Protein AF-A0A7L2R5A3-F1 (afdb_monomer_lite)

Sequence (113 aa):
RVVVVEDIKRWKSILELPGQPKENLMEALEELKKKIPSKEVLLSTKIGHTVNKMRKHPDPDVSGLAKDIYREWRTFIRDHSNRPSIEVRSDPKSEAFRKKARKLLCEALELEV

Organism: NCBI:txid98144

Foldseek 3Di:
DDDDLVLLLVLLVLLPDPPRDPVSLLVSLVVCLVDQDDPVSCVVSVVLVSLVVQLPDPDPSSVVSSVVSNVVNVVVCVVPVPDPDPPPDDPPVVVVVVVVVVVVVCVVVVHDD

Secondary structure (DSSP, 8-state):
----HHHHHHHHHHHHSTT--HHHHHHHHHHHHHS---HHHHHHH-HHHHHHHHTT-SSHHHHHHHHHHHHHHHHHHHHHTTS-----PPPHHHHHHHHHHHHHHHHHTT---

pLDDT: mean 82.02, std 9.52, range [49.06, 93.25]

InterPro domains:
  IPR003617 Transcription elongation factor, TFIIS/CRSP70, N-terminal, sub-type [SM00509] (4-79)
  IPR017923 Transcription factor IIS, N-terminal [PF08711] (27-76)
  IPR017923 Transcription factor IIS, N-terminal [PS51319] (6-80)
  IPR035441 TFIIS/LEDGF domain superfamily [G3DSA:1.20.930.10] (4-77)
  IPR035441 TFIIS/LEDGF domain superfamily [SSF47676] (3-77)

Structure (mmCIF, N/CA/C/O backbone):
data_AF-A0A7L2R5A3-F1
#
_entry.id   AF-A0A7L2R5A3-F1
#
loop_
_atom_site.group_PDB
_atom_site.id
_atom_site.type_symbol
_atom_site.label_atom_id
_atom_site.label_alt_id
_atom_site.label_comp_id
_atom_site.label_asym_id
_atom_site.label_entity_id
_atom_site.label_seq_id
_atom_site.pdbx_PDB_ins_code
_atom_site.Cartn_x
_atom_site.Cartn_y
_atom_site.Cartn_z
_atom_site.occupancy
_atom_site.B_iso_or_equiv
_atom_site.auth_seq_id
_atom_site.auth_comp_id
_atom_site.auth_asym_id
_atom_site.auth_atom_id
_atom_site.pdbx_PDB_model_num
ATOM 1 N N . ARG A 1 1 ? 17.016 4.644 0.567 1.00 49.06 1 ARG A N 1
ATOM 2 C CA . ARG A 1 1 ? 16.381 4.268 1.855 1.00 49.06 1 ARG A CA 1
ATOM 3 C C . ARG A 1 1 ? 15.797 2.873 1.667 1.00 49.06 1 ARG A C 1
ATOM 5 O O . ARG A 1 1 ? 14.921 2.728 0.828 1.00 49.06 1 ARG A O 1
ATOM 12 N N . VAL A 1 2 ? 16.362 1.851 2.313 1.00 52.53 2 VAL A N 1
ATOM 13 C CA . VAL A 1 2 ? 15.926 0.454 2.137 1.00 52.53 2 VAL A CA 1
ATOM 14 C C . VAL A 1 2 ? 14.669 0.243 2.973 1.00 52.53 2 VAL A C 1
ATOM 16 O O . VAL A 1 2 ? 14.696 0.403 4.191 1.00 52.53 2 VAL A O 1
ATOM 19 N N . VAL A 1 3 ? 13.553 -0.048 2.310 1.00 60.81 3 VAL A N 1
ATOM 20 C CA . VAL A 1 3 ? 12.318 -0.459 2.976 1.00 60.81 3 VAL A CA 1
ATOM 21 C C . VAL A 1 3 ? 12.381 -1.974 3.113 1.00 60.81 3 VAL A C 1
ATOM 23 O O . VAL A 1 3 ? 12.284 -2.689 2.118 1.00 60.81 3 VAL A O 1
ATOM 26 N N . VAL A 1 4 ? 12.588 -2.464 4.335 1.00 73.69 4 VAL A N 1
ATOM 27 C CA . VAL A 1 4 ? 12.588 -3.902 4.618 1.00 73.69 4 VAL A CA 1
ATOM 28 C C . VAL A 1 4 ? 11.138 -4.377 4.605 1.00 73.69 4 VAL A C 1
ATOM 30 O O . VAL A 1 4 ? 10.327 -3.968 5.434 1.00 73.69 4 VAL A O 1
ATOM 33 N N . VAL A 1 5 ? 10.785 -5.204 3.619 1.00 76.88 5 VAL A N 1
ATOM 34 C CA . VAL A 1 5 ? 9.408 -5.691 3.416 1.00 76.88 5 VAL A CA 1
ATOM 35 C C . VAL A 1 5 ? 8.902 -6.475 4.634 1.00 76.88 5 VAL A C 1
ATOM 37 O O . VAL A 1 5 ? 7.704 -6.470 4.917 1.00 76.88 5 VAL A O 1
ATOM 40 N N . GLU A 1 6 ? 9.801 -7.117 5.380 1.00 81.38 6 GLU A N 1
ATOM 41 C CA . GLU A 1 6 ? 9.469 -7.844 6.608 1.00 81.38 6 GLU A CA 1
ATOM 42 C C . GLU A 1 6 ? 8.937 -6.937 7.718 1.00 81.38 6 GLU A C 1
ATOM 44 O O . GLU A 1 6 ? 7.951 -7.303 8.356 1.00 81.38 6 GLU A O 1
ATOM 49 N N . ASP A 1 7 ? 9.486 -5.730 7.891 1.00 81.81 7 ASP A N 1
ATOM 50 C CA . ASP A 1 7 ? 8.988 -4.778 8.896 1.00 81.81 7 ASP A CA 1
ATOM 51 C C . ASP A 1 7 ? 7.525 -4.413 8.621 1.00 81.81 7 ASP A C 1
ATOM 53 O O . ASP A 1 7 ? 6.684 -4.402 9.518 1.00 81.81 7 ASP A O 1
ATOM 57 N N . ILE A 1 8 ? 7.188 -4.200 7.347 1.00 83.44 8 ILE A N 1
ATOM 58 C CA . ILE A 1 8 ? 5.821 -3.863 6.933 1.00 83.44 8 ILE A CA 1
ATOM 59 C C . ILE A 1 8 ? 4.876 -5.032 7.166 1.00 83.44 8 ILE A C 1
ATOM 61 O O . ILE A 1 8 ? 3.746 -4.824 7.607 1.00 83.44 8 ILE A O 1
ATOM 65 N N . LYS A 1 9 ? 5.325 -6.264 6.909 1.00 84.88 9 LYS A N 1
ATOM 66 C CA . LYS A 1 9 ? 4.544 -7.460 7.239 1.00 84.88 9 LYS A CA 1
ATOM 67 C C . LYS A 1 9 ? 4.336 -7.586 8.749 1.00 84.88 9 LYS A C 1
ATOM 69 O O . LYS A 1 9 ? 3.226 -7.894 9.167 1.00 84.88 9 LYS A O 1
ATOM 74 N N . ARG A 1 10 ? 5.353 -7.294 9.563 1.00 86.56 10 ARG A N 1
ATOM 75 C CA . ARG A 1 10 ? 5.254 -7.320 11.028 1.00 86.56 10 ARG A CA 1
ATOM 76 C C . ARG A 1 10 ? 4.224 -6.314 11.540 1.00 86.56 10 ARG A C 1
ATOM 78 O O . ARG A 1 10 ? 3.336 -6.694 12.298 1.00 86.56 10 ARG A O 1
ATOM 85 N N . TRP A 1 11 ? 4.291 -5.062 11.089 1.00 86.00 11 TRP A N 1
ATOM 86 C CA . TRP A 1 11 ? 3.322 -4.033 11.480 1.00 86.00 11 TRP A CA 1
ATOM 87 C C . TRP A 1 11 ? 1.922 -4.320 10.954 1.00 86.00 11 TRP A C 1
ATOM 89 O O . TRP A 1 11 ? 0.947 -4.105 11.668 1.00 86.00 11 TRP A O 1
ATOM 99 N N . LYS A 1 12 ? 1.806 -4.878 9.743 1.00 86.00 12 LYS A N 1
ATOM 100 C CA . LYS A 1 12 ? 0.525 -5.361 9.225 1.00 86.00 12 LYS A CA 1
ATOM 101 C C . LYS A 1 12 ? -0.115 -6.361 10.184 1.00 86.00 12 LYS A C 1
ATOM 103 O O . LYS A 1 12 ? -1.278 -6.185 10.525 1.00 86.00 12 LYS A O 1
ATOM 108 N N . SER A 1 13 ? 0.640 -7.362 10.635 1.00 86.44 13 SER A N 1
ATOM 109 C CA . SER A 1 13 ? 0.131 -8.366 11.570 1.00 86.44 13 SER A CA 1
ATOM 110 C C . SER A 1 13 ? -0.328 -7.735 12.884 1.00 86.44 13 SER A C 1
ATOM 112 O O . SER A 1 13 ? -1.395 -8.082 13.376 1.00 86.44 13 SER A O 1
ATOM 114 N N . ILE A 1 14 ? 0.415 -6.759 13.420 1.00 85.81 14 ILE A N 1
ATOM 115 C CA . ILE A 1 14 ? 0.014 -6.027 14.635 1.00 85.81 14 ILE A CA 1
ATOM 116 C C . ILE A 1 14 ? -1.319 -5.292 14.416 1.00 85.81 14 ILE A C 1
ATOM 118 O O . ILE A 1 14 ? -2.192 -5.343 15.272 1.00 85.81 14 ILE A O 1
ATOM 122 N N . LEU A 1 15 ? -1.512 -4.656 13.259 1.00 83.69 15 LEU A N 1
ATOM 123 C CA . LEU A 1 15 ? -2.736 -3.907 12.948 1.00 83.69 15 LEU A CA 1
ATOM 124 C C . LEU A 1 15 ? -3.938 -4.797 12.576 1.00 83.69 15 LEU A C 1
ATOM 126 O O . LEU A 1 15 ? -5.081 -4.350 12.659 1.00 83.69 15 LEU A O 1
ATOM 130 N N . GLU A 1 16 ? -3.711 -6.032 12.121 1.00 83.94 16 GLU A N 1
ATOM 131 C CA . GLU A 1 16 ? -4.784 -6.975 11.772 1.00 83.94 16 GLU A CA 1
ATOM 132 C C . GLU A 1 16 ? -5.298 -7.776 12.972 1.00 83.94 16 GLU A C 1
ATOM 134 O O . GLU A 1 16 ? -6.459 -8.195 12.960 1.00 83.94 16 GLU A O 1
ATOM 139 N N . LEU A 1 17 ? -4.469 -7.980 14.000 1.00 82.81 17 LEU A N 1
ATOM 140 C CA . LEU A 1 17 ? -4.836 -8.766 15.174 1.00 82.81 17 LEU A CA 1
ATOM 141 C C . LEU A 1 17 ? -5.870 -8.028 16.050 1.00 82.81 17 LEU A C 1
ATOM 143 O O . LEU A 1 17 ? -5.596 -6.928 16.537 1.00 82.81 17 LEU A O 1
ATOM 147 N N . PRO A 1 18 ? -7.050 -8.626 16.305 1.00 72.31 18 PRO A N 1
ATOM 148 C CA . PRO A 1 18 ? -8.035 -8.051 17.213 1.00 72.31 18 PRO A CA 1
ATOM 149 C C . PRO A 1 18 ? -7.551 -8.154 18.668 1.00 72.31 18 PRO A C 1
ATOM 151 O O . PRO A 1 18 ? -7.025 -9.186 19.077 1.00 72.31 18 PRO A O 1
ATOM 154 N N . GLY A 1 19 ? -7.745 -7.094 19.459 1.00 73.81 19 GLY A N 1
ATOM 155 C CA . GLY A 1 19 ? -7.390 -7.072 20.887 1.00 73.81 19 GLY A CA 1
ATOM 156 C C . GLY A 1 19 ? -5.986 -6.552 21.216 1.00 73.81 19 GLY A C 1
ATOM 157 O O . GLY A 1 19 ? -5.530 -6.721 22.343 1.00 73.81 19 GLY A O 1
ATOM 158 N N . GLN A 1 20 ? -5.292 -5.915 20.267 1.00 76.19 20 GLN A N 1
ATOM 159 C CA . GLN A 1 20 ? -4.049 -5.200 20.570 1.00 76.19 20 GLN A CA 1
ATOM 160 C C . GLN A 1 20 ? -4.317 -3.946 21.420 1.00 76.19 20 GLN A C 1
ATOM 162 O O . GLN A 1 20 ? -5.319 -3.259 21.197 1.00 76.19 20 GLN A O 1
ATOM 167 N N . PRO A 1 21 ? -3.426 -3.613 22.372 1.00 82.19 21 PRO A N 1
ATOM 168 C CA . PRO A 1 21 ? -3.541 -2.385 23.141 1.00 82.19 21 PRO A CA 1
ATO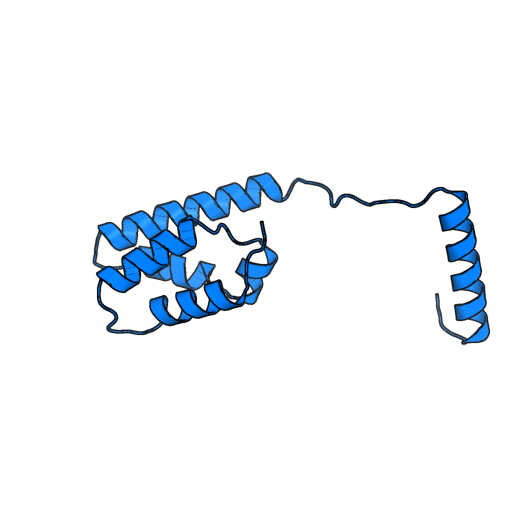M 169 C C . PRO A 1 21 ? -3.331 -1.167 22.234 1.00 82.19 21 PRO A C 1
ATOM 171 O O . PRO A 1 21 ? -2.575 -1.213 21.259 1.00 82.19 21 PRO A O 1
ATOM 174 N N . LYS A 1 22 ? -3.975 -0.050 22.589 1.00 81.94 22 LYS A N 1
ATOM 175 C CA . LYS A 1 22 ? -3.904 1.209 21.827 1.00 81.94 22 LYS A CA 1
ATOM 176 C C . LYS A 1 22 ? -2.465 1.671 21.571 1.00 81.94 22 LYS A C 1
ATOM 178 O O . LYS A 1 22 ? -2.173 2.215 20.512 1.00 81.94 22 LYS A O 1
ATOM 183 N N . GLU A 1 23 ? -1.575 1.439 22.534 1.00 84.88 23 GLU A N 1
ATOM 184 C CA . GLU A 1 23 ? -0.175 1.865 22.500 1.00 84.88 23 GLU A CA 1
ATOM 185 C C . GLU A 1 23 ? 0.587 1.153 21.384 1.00 84.88 23 GLU A C 1
ATOM 187 O O . GLU A 1 23 ? 1.218 1.817 20.569 1.00 84.88 23 GLU A O 1
ATOM 192 N N . ASN A 1 24 ? 0.411 -0.165 21.255 1.00 85.75 24 ASN A N 1
ATOM 193 C CA . ASN A 1 24 ? 1.017 -0.945 20.174 1.00 85.75 24 ASN A CA 1
ATOM 194 C C . ASN A 1 24 ? 0.490 -0.522 18.799 1.00 85.75 24 ASN A C 1
ATOM 196 O O . ASN A 1 24 ? 1.242 -0.497 17.826 1.00 85.75 24 ASN A O 1
ATOM 200 N N . LEU A 1 25 ? -0.805 -0.196 18.699 1.00 84.06 25 LEU A N 1
ATOM 201 C CA . LEU A 1 25 ? -1.397 0.284 17.448 1.00 84.06 25 LEU A CA 1
ATOM 202 C C . LEU A 1 25 ? -0.824 1.649 17.054 1.00 84.06 25 LEU A C 1
ATOM 204 O O . LEU A 1 25 ? -0.497 1.858 15.886 1.00 84.06 25 LEU A O 1
ATOM 208 N N . MET A 1 26 ? -0.682 2.564 18.016 1.00 85.94 26 MET A N 1
ATOM 209 C CA . MET A 1 26 ? -0.084 3.876 17.776 1.00 85.94 26 MET A CA 1
ATOM 210 C C . MET A 1 26 ? 1.396 3.772 17.422 1.00 85.94 26 MET A C 1
ATOM 212 O O . MET A 1 26 ? 1.813 4.369 16.436 1.00 85.94 26 MET A O 1
ATOM 216 N N . GLU A 1 27 ? 2.170 2.972 18.154 1.00 88.81 27 GLU A N 1
ATOM 217 C CA . GLU A 1 27 ? 3.588 2.749 17.867 1.00 88.81 27 GLU A CA 1
ATOM 218 C C . GLU A 1 27 ? 3.778 2.155 16.466 1.00 88.81 27 GLU A C 1
ATOM 220 O O . GLU A 1 27 ? 4.575 2.661 15.675 1.00 88.81 27 GLU A O 1
ATOM 225 N N . ALA A 1 28 ? 2.983 1.142 16.105 1.00 87.81 28 ALA A N 1
ATOM 226 C CA . ALA A 1 28 ? 3.033 0.548 14.775 1.00 87.81 28 ALA A CA 1
ATOM 227 C C . ALA A 1 28 ? 2.707 1.568 13.676 1.00 87.81 28 ALA A C 1
ATOM 229 O O . ALA A 1 28 ? 3.386 1.581 12.652 1.00 87.81 28 ALA A O 1
ATOM 230 N N . LEU A 1 29 ? 1.699 2.427 13.871 1.00 86.50 29 LEU A N 1
ATOM 231 C CA . LEU A 1 29 ? 1.346 3.482 12.915 1.00 86.50 29 LEU A CA 1
ATOM 232 C C . LEU A 1 29 ? 2.427 4.571 12.824 1.00 86.50 29 LEU A C 1
ATOM 234 O O . LEU A 1 29 ? 2.726 5.028 11.721 1.00 86.50 29 LEU A O 1
ATOM 238 N N . GLU A 1 30 ? 3.046 4.958 13.939 1.00 87.88 30 GLU A N 1
ATOM 239 C CA . GLU A 1 30 ? 4.127 5.950 13.979 1.00 87.88 30 GLU A CA 1
ATOM 240 C C . GLU A 1 30 ? 5.372 5.440 13.235 1.00 87.88 30 GLU A C 1
ATOM 242 O O . GLU A 1 30 ? 5.961 6.144 12.411 1.00 87.88 30 GLU A O 1
ATOM 247 N N . GLU A 1 31 ? 5.735 4.174 13.440 1.00 86.69 31 GLU A N 1
ATOM 248 C CA . GLU A 1 31 ? 6.821 3.527 12.702 1.00 86.69 31 GLU A CA 1
ATOM 249 C C . GLU A 1 31 ? 6.496 3.384 11.205 1.00 86.69 31 GLU A C 1
ATOM 251 O O . GLU A 1 31 ? 7.352 3.631 10.344 1.00 86.69 31 GLU A O 1
ATOM 256 N N . LEU A 1 32 ? 5.235 3.081 10.872 1.00 85.12 32 LEU A N 1
ATOM 257 C CA . LEU A 1 32 ? 4.744 3.042 9.492 1.00 85.12 32 LEU A CA 1
ATOM 258 C C . LEU A 1 32 ? 4.866 4.409 8.806 1.00 85.12 32 LEU A C 1
ATOM 260 O O . LEU A 1 32 ? 5.219 4.494 7.630 1.00 85.12 32 LEU A O 1
ATOM 264 N N . LYS A 1 33 ? 4.582 5.486 9.544 1.00 84.31 33 LYS A N 1
ATOM 265 C CA . LYS A 1 33 ? 4.690 6.865 9.062 1.00 84.31 33 LYS A CA 1
ATOM 266 C C . LYS A 1 33 ? 6.141 7.234 8.763 1.00 84.31 33 LYS A C 1
ATOM 268 O O . LYS A 1 33 ? 6.428 7.820 7.721 1.00 84.31 33 LYS A O 1
ATOM 273 N N . LYS A 1 34 ? 7.082 6.821 9.620 1.00 82.88 34 LYS A N 1
ATOM 274 C CA . LYS A 1 34 ? 8.525 7.035 9.402 1.00 82.88 34 LYS A CA 1
ATOM 275 C C . LYS A 1 34 ? 9.045 6.321 8.154 1.00 82.88 34 LYS A C 1
ATOM 277 O O . LYS A 1 34 ? 10.009 6.792 7.541 1.00 82.88 34 LYS A O 1
ATOM 282 N N . LYS A 1 35 ? 8.457 5.182 7.774 1.00 76.38 35 LYS A N 1
ATOM 283 C CA . LYS A 1 35 ? 8.867 4.393 6.604 1.00 76.38 35 LYS A CA 1
ATOM 284 C C . LYS A 1 35 ? 7.790 4.430 5.518 1.00 76.38 35 LYS A C 1
ATOM 286 O O . LYS A 1 35 ? 7.034 3.479 5.382 1.00 76.38 35 LYS A O 1
ATOM 291 N N . ILE A 1 36 ? 7.768 5.484 4.695 1.00 74.69 36 ILE A N 1
ATOM 292 C CA . ILE A 1 36 ? 6.886 5.559 3.516 1.00 74.69 36 ILE A CA 1
ATOM 293 C C . ILE A 1 36 ? 7.249 4.421 2.536 1.00 74.69 36 ILE A C 1
ATOM 295 O O . ILE A 1 36 ? 8.338 4.445 1.953 1.00 74.69 36 ILE A O 1
ATOM 299 N N . PRO A 1 37 ? 6.383 3.409 2.356 1.00 76.31 37 PRO A N 1
ATOM 300 C CA . PRO A 1 37 ? 6.668 2.270 1.493 1.00 76.31 37 PRO A CA 1
ATOM 301 C C . PRO A 1 37 ? 6.488 2.618 0.009 1.00 76.31 37 PRO A C 1
ATOM 303 O O . PRO A 1 37 ? 5.622 3.408 -0.370 1.00 76.31 37 PRO A O 1
ATOM 306 N N . SER A 1 38 ? 7.274 1.974 -0.855 1.00 77.25 38 SER A N 1
ATOM 307 C CA . SER A 1 38 ? 7.121 2.085 -2.311 1.00 77.25 38 SER A CA 1
ATOM 308 C C . SER A 1 38 ? 5.792 1.490 -2.793 1.00 77.25 38 SER A C 1
ATOM 310 O O . SER A 1 38 ? 5.226 0.597 -2.157 1.00 77.25 38 SER A O 1
ATOM 312 N N . LYS A 1 39 ? 5.319 1.923 -3.970 1.00 78.00 39 LYS A N 1
ATOM 313 C CA . LYS A 1 39 ? 4.067 1.443 -4.589 1.00 78.00 39 LYS A CA 1
ATOM 314 C C . LYS A 1 39 ? 3.988 -0.089 -4.672 1.00 78.00 39 LYS A C 1
ATOM 316 O O . LYS A 1 39 ? 2.963 -0.663 -4.318 1.00 78.0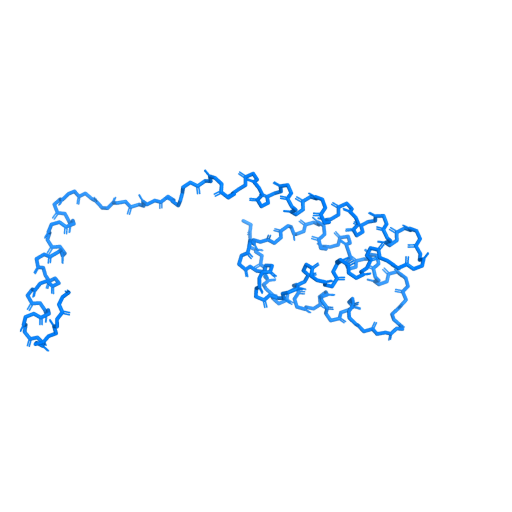0 39 LYS A O 1
ATOM 321 N N . GLU A 1 40 ? 5.065 -0.754 -5.084 1.00 77.31 40 GLU A N 1
ATOM 322 C CA . GLU A 1 40 ? 5.129 -2.224 -5.169 1.00 77.31 40 GLU A CA 1
ATOM 323 C C . GLU A 1 40 ? 4.979 -2.901 -3.803 1.00 77.31 40 GLU A C 1
ATOM 325 O O . GLU A 1 40 ? 4.319 -3.932 -3.662 1.00 77.31 40 GLU A O 1
ATOM 330 N N . VAL A 1 41 ? 5.541 -2.290 -2.761 1.00 79.56 41 VAL A N 1
ATOM 331 C CA . VAL A 1 41 ? 5.456 -2.805 -1.395 1.00 79.56 41 VAL A CA 1
ATOM 332 C C . VAL A 1 41 ? 4.041 -2.633 -0.846 1.00 79.56 41 VAL A C 1
ATOM 334 O O . VAL A 1 41 ? 3.507 -3.548 -0.223 1.00 79.56 41 VAL A O 1
ATOM 337 N N . LEU A 1 42 ? 3.383 -1.508 -1.137 1.00 82.31 42 LEU A N 1
ATOM 338 C CA . LEU A 1 42 ? 1.974 -1.296 -0.790 1.00 82.31 42 LEU A CA 1
ATOM 339 C C . LEU A 1 42 ? 1.047 -2.312 -1.465 1.00 82.31 42 LEU A C 1
ATOM 341 O O . LEU A 1 42 ? 0.141 -2.834 -0.813 1.00 82.31 42 LEU A O 1
ATOM 345 N N . LEU A 1 43 ? 1.290 -2.611 -2.745 1.00 81.19 43 LEU A N 1
ATOM 346 C CA . LEU A 1 43 ? 0.510 -3.584 -3.513 1.00 81.19 43 LEU A CA 1
ATOM 347 C C . LEU A 1 43 ? 0.730 -5.020 -3.018 1.00 81.19 43 LEU A C 1
ATOM 349 O O . LEU A 1 43 ? -0.238 -5.748 -2.811 1.00 81.19 43 LEU A O 1
ATOM 353 N N . SER A 1 44 ? 1.983 -5.416 -2.783 1.00 81.69 44 SER A N 1
ATOM 354 C CA . SER A 1 44 ? 2.325 -6.779 -2.352 1.00 81.69 44 SER A CA 1
ATOM 355 C C . SER A 1 44 ? 1.867 -7.081 -0.925 1.00 81.69 44 SER A C 1
ATOM 357 O O . SER A 1 44 ? 1.306 -8.141 -0.658 1.00 81.69 44 SER A O 1
ATOM 359 N N . THR A 1 45 ? 2.064 -6.144 0.003 1.00 83.62 45 THR A N 1
ATOM 360 C CA . THR A 1 45 ? 1.708 -6.350 1.416 1.00 83.62 45 THR A CA 1
ATOM 361 C C . THR A 1 45 ? 0.231 -6.090 1.696 1.00 83.62 45 THR A C 1
ATOM 363 O O . THR A 1 45 ? -0.300 -6.609 2.679 1.00 83.62 45 THR A O 1
ATOM 366 N N . LYS A 1 46 ? -0.457 -5.318 0.842 1.00 85.56 46 LYS A N 1
ATOM 367 C CA . LYS A 1 46 ? -1.841 -4.854 1.043 1.00 85.56 46 LYS A CA 1
ATOM 368 C C . LYS A 1 46 ? -2.041 -4.032 2.325 1.00 85.56 46 LYS A C 1
ATOM 370 O O . LYS A 1 46 ? -3.178 -3.831 2.745 1.00 85.56 46 LYS A O 1
ATOM 375 N N . ILE A 1 47 ? -0.966 -3.499 2.915 1.00 85.44 47 ILE A N 1
ATOM 376 C CA . ILE A 1 47 ? -1.014 -2.694 4.149 1.00 85.44 47 ILE A CA 1
ATOM 377 C C . ILE A 1 47 ? -1.916 -1.456 4.010 1.00 85.44 47 ILE A C 1
ATOM 379 O O . ILE A 1 47 ? -2.550 -1.035 4.973 1.00 85.44 47 ILE A O 1
ATOM 383 N N . GLY A 1 48 ? -2.059 -0.911 2.796 1.00 85.56 48 GLY A N 1
ATOM 384 C CA . GLY A 1 48 ? -2.979 0.197 2.522 1.00 85.56 48 GLY A CA 1
ATOM 385 C C . GLY A 1 48 ? -4.440 -0.119 2.868 1.00 85.56 48 GLY A C 1
ATOM 386 O O . GLY A 1 48 ? -5.155 0.758 3.352 1.00 85.56 48 GLY A O 1
ATOM 387 N N . HIS A 1 49 ? -4.881 -1.371 2.692 1.00 87.19 49 HIS A N 1
ATOM 388 C CA . HIS A 1 49 ? -6.228 -1.791 3.089 1.00 87.19 49 HIS A CA 1
ATOM 389 C C . HIS A 1 49 ? -6.376 -1.836 4.609 1.00 87.19 49 HIS A C 1
ATOM 391 O O . HIS A 1 49 ? -7.386 -1.370 5.138 1.00 87.19 49 HIS A O 1
ATOM 397 N N . THR A 1 50 ? -5.356 -2.336 5.307 1.00 87.94 50 THR A N 1
ATOM 398 C CA . THR A 1 50 ? -5.312 -2.384 6.771 1.00 87.94 50 THR A CA 1
ATOM 399 C C . THR A 1 50 ? -5.362 -0.973 7.358 1.00 87.94 50 THR A C 1
ATOM 401 O O . THR A 1 50 ? -6.238 -0.683 8.166 1.00 87.94 50 THR A O 1
ATOM 404 N N . VAL A 1 51 ? -4.533 -0.041 6.870 1.00 87.25 51 VAL A N 1
ATOM 405 C CA . VAL A 1 51 ? -4.561 1.371 7.303 1.00 87.25 51 VAL A CA 1
ATOM 406 C C . VAL A 1 51 ? -5.918 2.019 7.007 1.00 87.25 51 VAL A C 1
ATOM 408 O O . VAL A 1 51 ? -6.457 2.748 7.838 1.00 87.25 51 VAL A O 1
ATOM 411 N N . ASN A 1 52 ? -6.537 1.714 5.861 1.00 87.31 52 ASN A N 1
ATOM 412 C CA . ASN A 1 52 ? -7.874 2.222 5.556 1.00 87.31 52 ASN A CA 1
ATOM 413 C C . ASN A 1 52 ? -8.951 1.687 6.520 1.00 87.31 52 ASN A C 1
ATOM 415 O O . ASN A 1 52 ? -9.904 2.405 6.821 1.00 87.31 52 ASN A O 1
ATOM 419 N N . LYS A 1 53 ? -8.794 0.462 7.038 1.00 87.62 53 LYS A N 1
ATOM 420 C CA . LYS A 1 53 ? -9.642 -0.077 8.110 1.00 87.62 53 LYS A CA 1
ATOM 421 C C . LYS A 1 53 ? -9.404 0.672 9.428 1.00 87.62 53 LYS A C 1
ATOM 423 O O . LYS A 1 53 ? -10.377 1.067 10.066 1.00 87.62 53 LYS A O 1
ATOM 428 N N . MET A 1 54 ? -8.147 0.972 9.768 1.00 85.38 54 MET A N 1
ATOM 429 C CA . MET A 1 54 ? -7.783 1.741 10.972 1.00 85.38 54 MET A CA 1
ATOM 430 C C . MET A 1 54 ? -8.343 3.170 10.983 1.00 85.38 54 MET A C 1
ATOM 432 O O . MET A 1 54 ? -8.603 3.726 12.043 1.00 85.38 54 MET A O 1
ATOM 436 N N . ARG A 1 55 ? -8.640 3.768 9.822 1.00 86.19 55 ARG A N 1
ATOM 437 C CA . ARG A 1 55 ? -9.322 5.079 9.758 1.00 86.19 55 ARG A CA 1
ATOM 438 C C . ARG A 1 55 ? -10.729 5.081 10.367 1.00 86.19 55 ARG A C 1
ATOM 440 O O . ARG A 1 55 ? -11.248 6.161 10.638 1.00 86.19 55 ARG A O 1
ATOM 447 N N . LYS A 1 56 ? -11.355 3.909 10.516 1.00 85.25 56 LYS A N 1
ATOM 448 C CA . LYS A 1 56 ? -12.680 3.723 11.131 1.00 85.25 56 LYS A CA 1
ATOM 449 C C . LYS A 1 56 ? -12.591 3.241 12.586 1.00 85.25 56 LYS A C 1
ATOM 451 O O . LYS A 1 56 ? -13.603 2.810 13.131 1.00 85.25 56 LYS A O 1
ATOM 456 N N . HIS A 1 57 ? -11.397 3.243 13.179 1.00 85.06 57 HIS A N 1
ATOM 457 C CA . HIS A 1 57 ? -11.209 2.832 14.567 1.00 85.06 57 HIS A CA 1
ATOM 458 C C . HIS A 1 57 ? -11.991 3.763 15.518 1.00 85.06 57 HIS A C 1
ATOM 460 O O . HIS A 1 57 ? -12.087 4.956 15.217 1.00 85.06 57 HIS A O 1
ATOM 466 N N . PRO A 1 58 ? -12.557 3.248 16.629 1.00 83.69 58 PRO A N 1
ATOM 467 C CA . PRO A 1 58 ? -13.283 4.060 17.611 1.00 83.69 58 PRO A CA 1
ATOM 468 C C . PRO A 1 58 ? -12.408 5.138 18.263 1.00 83.69 58 PRO A C 1
ATOM 470 O O . PRO A 1 58 ? -12.895 6.233 18.531 1.00 83.69 58 PRO A O 1
ATOM 473 N N . ASP A 1 59 ? -11.122 4.852 18.478 1.00 85.75 59 ASP A N 1
ATOM 474 C CA . ASP A 1 59 ? -10.186 5.824 19.043 1.00 85.75 59 ASP A CA 1
ATOM 475 C C . ASP A 1 59 ? -9.840 6.946 18.047 1.00 85.75 59 ASP A C 1
ATOM 477 O O . ASP A 1 59 ? -9.311 6.671 16.957 1.00 85.75 59 ASP A O 1
ATOM 481 N N . PRO A 1 60 ? -10.072 8.220 18.416 1.00 86.44 60 PRO A N 1
ATOM 482 C CA . PRO A 1 60 ? -9.845 9.353 17.530 1.00 86.44 60 PRO A CA 1
ATOM 483 C C . PRO A 1 60 ? -8.368 9.510 17.160 1.00 86.44 60 PRO A C 1
ATOM 485 O O . PRO A 1 60 ? -8.088 9.778 15.992 1.00 86.44 60 PRO A O 1
ATOM 488 N N . ASP A 1 61 ? -7.444 9.256 18.091 1.00 86.62 61 ASP A N 1
ATOM 489 C CA . ASP A 1 61 ? -5.996 9.386 17.875 1.00 86.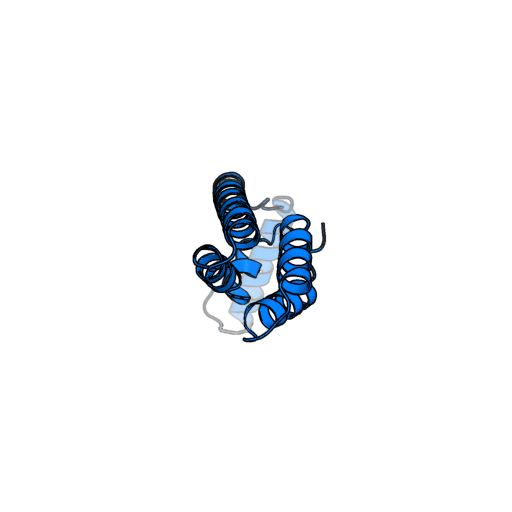62 61 ASP A CA 1
ATOM 490 C C . ASP A 1 61 ? -5.492 8.408 16.805 1.00 86.62 61 ASP A C 1
ATOM 492 O O . ASP A 1 61 ? -4.869 8.803 15.816 1.00 86.62 61 ASP A O 1
ATOM 496 N N . VAL A 1 62 ? -5.870 7.131 16.934 1.00 86.69 62 VAL A N 1
ATOM 497 C CA . VAL A 1 62 ? -5.555 6.073 15.961 1.00 86.69 62 VAL A CA 1
ATOM 498 C C . VAL A 1 62 ? -6.175 6.399 14.600 1.00 86.69 62 VAL A C 1
ATOM 500 O O . VAL A 1 62 ? -5.522 6.281 13.559 1.00 86.69 62 VAL A O 1
ATOM 503 N N . SER A 1 63 ? -7.433 6.857 14.593 1.00 88.50 63 SER A N 1
ATOM 504 C CA . SER A 1 63 ? -8.142 7.207 13.359 1.00 88.50 63 SER A CA 1
ATOM 505 C C . SER A 1 63 ? -7.520 8.416 12.645 1.00 88.50 63 SER A C 1
ATOM 507 O O . SER A 1 63 ? -7.476 8.448 11.410 1.00 88.50 63 SER A O 1
ATOM 509 N N . GLY A 1 64 ? -7.039 9.405 13.406 1.00 89.62 64 GLY A N 1
ATOM 510 C CA . GLY A 1 64 ? -6.388 10.615 12.916 1.00 89.62 64 GLY A CA 1
ATOM 511 C C . GLY A 1 64 ? -5.045 10.287 12.284 1.00 89.62 64 GLY A C 1
ATOM 512 O O . GLY A 1 64 ? -4.824 10.594 11.110 1.00 89.62 64 GLY A O 1
ATOM 513 N N . LEU A 1 65 ? -4.212 9.537 13.008 1.00 89.56 65 LEU A N 1
ATOM 514 C CA . LEU A 1 65 ? -2.906 9.101 12.526 1.00 89.56 65 LEU A CA 1
ATOM 515 C C . LEU A 1 65 ? -3.029 8.249 11.252 1.00 89.56 65 LEU A C 1
ATOM 517 O O . LEU A 1 65 ? -2.335 8.488 10.263 1.00 89.56 65 LEU A O 1
ATOM 521 N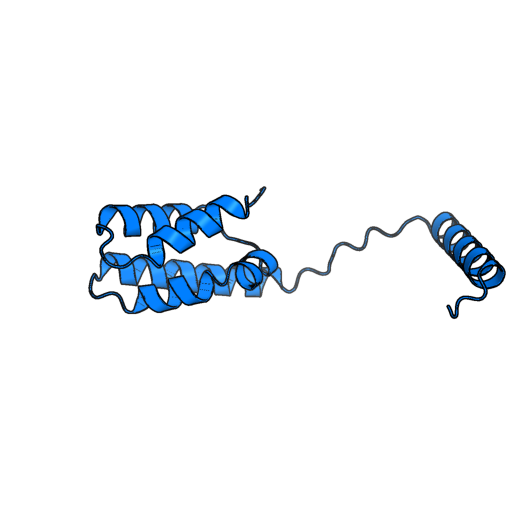 N . ALA A 1 66 ? -3.990 7.320 11.210 1.00 89.12 66 ALA A N 1
ATOM 522 C CA . ALA A 1 66 ? -4.256 6.516 10.019 1.00 89.12 66 ALA A CA 1
ATOM 523 C C . ALA A 1 66 ? -4.732 7.354 8.813 1.00 89.12 66 ALA A C 1
ATOM 525 O O . ALA A 1 66 ? -4.403 7.037 7.665 1.00 89.12 66 ALA A O 1
ATOM 526 N N . LYS A 1 67 ? -5.508 8.429 9.035 1.00 90.88 67 LYS A N 1
ATOM 527 C CA . LYS A 1 67 ? -5.933 9.354 7.965 1.00 90.88 67 LYS A CA 1
ATOM 528 C C . LYS A 1 67 ? -4.746 10.121 7.392 1.00 90.88 67 LYS A C 1
ATOM 530 O O . LYS A 1 67 ? -4.669 10.262 6.169 1.00 90.88 67 LYS A O 1
ATOM 535 N N . ASP A 1 68 ? -3.844 10.590 8.248 1.00 90.31 68 ASP A N 1
ATOM 536 C CA . ASP A 1 68 ? -2.650 11.316 7.823 1.00 90.31 68 ASP A CA 1
ATOM 537 C C . ASP A 1 68 ? -1.711 10.423 7.015 1.00 90.31 68 ASP A C 1
ATOM 539 O O . ASP A 1 68 ? -1.362 10.787 5.893 1.00 90.31 68 ASP A O 1
ATOM 543 N N . ILE A 1 69 ? -1.421 9.212 7.504 1.00 88.88 69 ILE A N 1
ATOM 544 C CA . ILE A 1 69 ? -0.607 8.219 6.785 1.00 88.88 69 ILE A CA 1
ATOM 545 C C . ILE A 1 69 ? -1.212 7.920 5.410 1.00 88.88 69 ILE A C 1
ATOM 547 O O . ILE A 1 69 ? -0.518 7.943 4.394 1.00 88.88 69 ILE A O 1
ATOM 551 N N . TYR A 1 70 ? -2.527 7.696 5.343 1.00 88.06 70 TYR A N 1
ATOM 552 C CA . TYR A 1 70 ? -3.207 7.436 4.075 1.00 88.06 70 TYR A CA 1
ATOM 553 C C . TYR A 1 70 ? -3.081 8.613 3.089 1.00 88.06 70 TYR A C 1
ATOM 555 O O . TYR A 1 70 ? -2.844 8.406 1.894 1.00 88.06 70 TYR A O 1
ATOM 563 N N . ARG A 1 71 ? -3.231 9.856 3.569 1.00 88.31 71 ARG A N 1
ATOM 564 C CA . ARG A 1 71 ? -3.091 11.069 2.744 1.00 88.31 71 ARG A CA 1
ATOM 565 C C . ARG A 1 71 ? -1.659 11.240 2.248 1.00 88.31 71 ARG A C 1
ATOM 567 O O . ARG A 1 71 ? -1.458 11.569 1.076 1.00 88.31 71 ARG A O 1
ATOM 574 N N . GLU A 1 72 ? -0.692 11.009 3.123 1.00 87.75 72 GLU A N 1
ATOM 575 C CA . GLU A 1 72 ? 0.732 11.112 2.831 1.00 87.75 72 GLU A CA 1
ATOM 576 C C . GLU A 1 72 ? 1.153 10.072 1.794 1.00 87.75 72 GLU A C 1
ATOM 578 O O . GLU A 1 72 ? 1.708 10.437 0.764 1.00 87.75 72 GLU A O 1
ATOM 583 N N . TRP A 1 73 ? 0.765 8.807 1.965 1.00 87.31 73 TRP A N 1
ATOM 584 C CA . TRP A 1 73 ? 1.035 7.752 0.987 1.00 87.31 73 TRP A CA 1
ATOM 585 C C . TRP A 1 73 ? 0.396 8.037 -0.367 1.00 87.31 73 TRP A C 1
ATOM 587 O O . TRP A 1 73 ? 1.043 7.897 -1.403 1.00 87.31 73 TRP A O 1
ATOM 597 N N . ARG A 1 74 ? -0.863 8.489 -0.386 1.00 84.88 74 ARG A N 1
ATOM 598 C CA . ARG A 1 74 ? -1.541 8.853 -1.637 1.00 84.88 74 ARG A CA 1
ATOM 599 C C . ARG A 1 74 ? -0.824 9.999 -2.350 1.00 84.88 74 ARG A C 1
ATOM 601 O O . ARG A 1 74 ? -0.696 9.968 -3.572 1.00 84.88 74 ARG A O 1
ATOM 608 N N . THR A 1 75 ? -0.363 10.994 -1.596 1.00 85.38 75 THR A N 1
ATOM 609 C CA . THR A 1 75 ? 0.371 12.145 -2.131 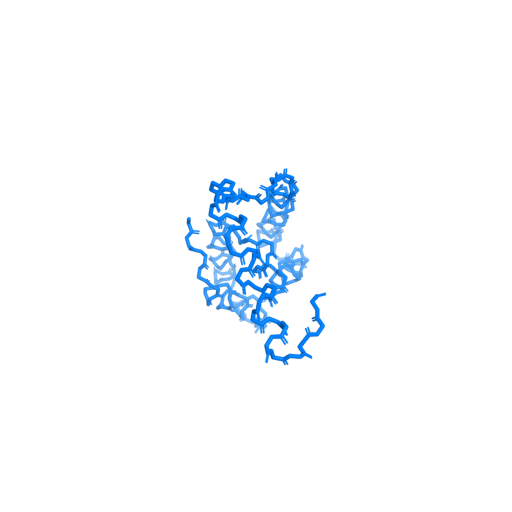1.00 85.38 75 THR A CA 1
ATOM 610 C C . THR A 1 75 ? 1.748 11.729 -2.630 1.00 85.38 75 THR A C 1
ATOM 612 O O . THR A 1 75 ? 2.097 12.071 -3.752 1.00 85.38 75 THR A O 1
ATOM 615 N N . PHE A 1 76 ? 2.476 10.922 -1.858 1.00 83.19 76 PHE A N 1
ATOM 616 C CA . PHE A 1 76 ? 3.787 10.400 -2.221 1.00 83.19 76 PHE A CA 1
ATOM 617 C C . PHE A 1 76 ? 3.724 9.577 -3.506 1.00 83.19 76 PHE A C 1
ATOM 619 O O . PHE A 1 76 ? 4.496 9.826 -4.425 1.00 83.19 76 PHE A O 1
ATOM 626 N N . ILE A 1 77 ? 2.765 8.651 -3.616 1.00 79.88 77 ILE A N 1
ATOM 627 C CA . ILE A 1 77 ? 2.582 7.851 -4.831 1.00 79.88 77 ILE A CA 1
ATOM 628 C C . ILE A 1 77 ? 2.227 8.752 -6.007 1.00 79.88 77 ILE A C 1
ATOM 630 O O . ILE A 1 77 ? 2.800 8.567 -7.073 1.00 79.88 77 ILE A O 1
ATOM 634 N N . ARG A 1 78 ? 1.313 9.718 -5.846 1.00 81.69 78 ARG A N 1
ATOM 635 C CA . ARG A 1 78 ? 0.947 10.660 -6.918 1.00 81.69 78 ARG A CA 1
ATOM 636 C C . ARG A 1 78 ? 2.151 11.476 -7.393 1.00 81.69 78 ARG A C 1
ATOM 638 O O . ARG A 1 78 ? 2.336 11.632 -8.589 1.00 81.69 78 ARG A O 1
ATOM 645 N N . ASP A 1 79 ? 2.964 11.957 -6.463 1.00 77.56 79 ASP A N 1
ATOM 646 C CA . ASP A 1 79 ? 4.142 12.775 -6.752 1.00 77.56 79 ASP A CA 1
ATOM 647 C C . ASP A 1 79 ? 5.280 11.955 -7.391 1.00 77.56 79 ASP A C 1
ATOM 649 O O . ASP A 1 79 ? 5.961 12.404 -8.308 1.00 77.56 79 ASP A O 1
ATOM 653 N N . HIS A 1 80 ? 5.436 10.694 -6.975 1.00 68.75 80 HIS A N 1
ATOM 654 C CA . HIS A 1 80 ? 6.499 9.802 -7.452 1.00 68.75 80 HIS A CA 1
ATOM 655 C C . HIS A 1 80 ? 6.087 8.908 -8.629 1.00 68.75 80 HIS A C 1
ATOM 657 O O . HIS A 1 80 ? 6.945 8.238 -9.198 1.00 68.75 80 HIS A O 1
ATOM 663 N N . SER A 1 81 ? 4.811 8.879 -9.026 1.00 60.62 81 SER A N 1
ATOM 664 C CA . SER A 1 81 ? 4.362 8.090 -10.188 1.00 60.62 81 SER A CA 1
ATOM 665 C C . SER A 1 81 ? 4.714 8.733 -11.525 1.00 60.62 81 SER A C 1
ATOM 667 O O . SER A 1 81 ? 4.689 8.040 -12.536 1.00 60.62 81 SER A O 1
ATOM 669 N N . ASN A 1 82 ? 5.094 10.013 -11.526 1.00 57.44 82 ASN A N 1
ATOM 670 C CA . ASN A 1 82 ? 5.477 10.745 -12.731 1.00 57.44 82 ASN A CA 1
ATOM 671 C C . ASN A 1 82 ? 7.000 10.829 -12.939 1.00 57.44 82 ASN A C 1
ATOM 673 O O . ASN A 1 82 ? 7.465 11.584 -13.791 1.00 57.44 82 ASN A O 1
ATOM 677 N N . ARG A 1 83 ? 7.797 10.082 -12.159 1.00 59.16 83 ARG A N 1
ATOM 678 C CA . ARG A 1 83 ? 9.231 9.950 -12.432 1.00 59.16 83 ARG A CA 1
ATOM 679 C C . ARG A 1 83 ? 9.419 8.853 -13.479 1.00 59.16 83 ARG A C 1
ATOM 681 O O . ARG A 1 83 ? 9.132 7.698 -13.159 1.00 59.16 83 ARG A O 1
ATOM 688 N N . PRO A 1 84 ? 9.877 9.176 -14.702 1.00 57.31 84 PRO A N 1
ATOM 689 C CA . PRO A 1 84 ? 10.253 8.141 -15.650 1.00 57.31 84 PRO A CA 1
ATOM 690 C C . PRO A 1 84 ? 11.321 7.267 -14.993 1.00 57.31 84 PRO A C 1
ATOM 692 O O . PRO A 1 84 ? 12.233 7.780 -14.336 1.00 57.31 84 PRO A O 1
ATOM 695 N N . SER A 1 85 ? 11.185 5.947 -15.128 1.00 56.38 85 SER A N 1
ATOM 696 C CA . SER A 1 85 ? 12.253 5.017 -14.770 1.00 56.38 85 SER A CA 1
ATOM 697 C C . SER A 1 85 ? 13.540 5.529 -15.405 1.00 56.38 85 SER A C 1
ATOM 699 O O . SER A 1 85 ? 13.552 5.820 -16.601 1.00 56.38 85 SER A O 1
ATOM 701 N N . ILE A 1 86 ? 14.603 5.695 -14.617 1.00 63.53 86 ILE A N 1
ATOM 702 C CA . ILE A 1 86 ? 15.907 6.082 -15.155 1.00 63.53 86 ILE A CA 1
ATOM 703 C C . ILE A 1 86 ? 16.379 4.908 -16.016 1.00 63.53 86 ILE A C 1
ATOM 705 O O . ILE A 1 86 ? 16.933 3.933 -15.511 1.00 63.53 86 ILE A O 1
ATOM 709 N N . GLU A 1 87 ? 16.093 4.971 -17.315 1.00 64.81 87 GLU A N 1
ATOM 710 C CA . GLU A 1 87 ? 16.647 4.052 -18.298 1.00 64.81 87 GLU A CA 1
ATOM 711 C C . GLU A 1 87 ? 18.131 4.381 -18.440 1.00 64.81 87 GLU A C 1
ATOM 713 O O . GLU A 1 87 ? 18.527 5.295 -19.166 1.00 64.81 87 GLU A O 1
ATOM 718 N N . VAL A 1 88 ? 18.973 3.645 -17.718 1.00 72.81 88 VAL A N 1
ATOM 719 C CA . VAL A 1 88 ? 20.419 3.690 -17.932 1.00 72.81 88 VAL A CA 1
ATOM 720 C C . VAL A 1 88 ? 20.706 2.962 -19.244 1.00 72.81 88 VAL A C 1
ATOM 722 O O . VAL A 1 88 ? 20.875 1.742 -19.270 1.00 72.81 88 VAL A O 1
ATOM 725 N N . ARG A 1 89 ? 20.710 3.702 -20.355 1.00 73.69 89 ARG A N 1
ATOM 726 C CA . ARG A 1 89 ? 21.114 3.163 -21.658 1.00 73.69 89 ARG A CA 1
ATOM 727 C C . ARG A 1 89 ? 22.629 3.021 -21.717 1.00 73.69 89 ARG A C 1
ATOM 729 O O . ARG A 1 89 ? 23.364 3.876 -21.227 1.00 73.69 89 ARG A O 1
ATOM 736 N N . SER A 1 90 ? 23.091 1.913 -22.292 1.00 76.69 90 SER A N 1
ATOM 737 C CA . SER A 1 90 ? 24.512 1.765 -22.626 1.00 76.69 90 SER A CA 1
ATOM 738 C C . SER A 1 90 ? 24.850 2.659 -23.822 1.00 76.69 90 SER A C 1
ATOM 740 O O . SER A 1 90 ? 23.955 3.146 -24.512 1.00 76.69 90 SER A O 1
ATOM 742 N N . ASP A 1 91 ? 26.136 2.860 -24.104 1.00 88.38 91 ASP A N 1
ATOM 743 C CA . ASP A 1 91 ? 26.536 3.546 -25.329 1.00 88.38 91 ASP A CA 1
ATOM 744 C C . ASP A 1 91 ? 25.983 2.816 -26.580 1.00 88.38 91 ASP A C 1
ATOM 746 O O . ASP A 1 91 ? 25.809 1.586 -26.563 1.00 88.38 91 ASP A O 1
ATOM 750 N N . PRO A 1 92 ? 25.729 3.536 -27.689 1.00 85.31 92 PRO A N 1
ATOM 751 C CA . PRO A 1 92 ? 25.097 2.959 -28.876 1.00 85.31 92 PRO A CA 1
ATOM 752 C C . PRO A 1 92 ? 25.842 1.751 -29.461 1.00 85.31 92 PRO A C 1
ATOM 754 O O . PRO A 1 92 ? 25.224 0.853 -30.038 1.00 85.31 92 PRO A O 1
ATOM 757 N N . LYS A 1 93 ? 27.174 1.700 -29.311 1.00 89.06 93 LYS A N 1
ATOM 758 C CA . LYS A 1 93 ? 28.002 0.610 -29.839 1.00 89.06 93 LYS A CA 1
ATOM 759 C C . LYS A 1 93 ? 27.773 -0.670 -29.035 1.00 89.06 93 LYS A C 1
ATOM 761 O O . LYS A 1 93 ? 27.560 -1.731 -29.629 1.00 89.06 93 LYS A O 1
ATOM 766 N N . SER A 1 94 ? 27.750 -0.568 -27.709 1.00 88.88 94 SER A N 1
ATOM 767 C CA . SER A 1 94 ? 27.452 -1.685 -26.809 1.00 88.88 94 SER A CA 1
ATOM 768 C C . SER A 1 94 ? 26.025 -2.215 -26.980 1.00 88.88 94 SER A C 1
ATOM 770 O O . SER A 1 94 ? 25.820 -3.432 -26.991 1.00 88.88 94 SER A O 1
ATOM 772 N N . GLU A 1 95 ? 25.028 -1.341 -27.159 1.00 88.38 95 GLU A N 1
ATOM 773 C CA . GLU A 1 95 ? 23.649 -1.773 -27.435 1.00 88.38 95 GLU A CA 1
ATOM 774 C C . GLU A 1 95 ? 23.532 -2.516 -28.771 1.00 88.38 95 GLU A C 1
ATOM 776 O O . GLU A 1 95 ? 22.952 -3.606 -28.823 1.00 88.38 95 GLU A O 1
ATOM 781 N N . ALA A 1 96 ? 24.130 -1.980 -29.840 1.00 89.94 96 ALA A N 1
ATOM 782 C CA . ALA A 1 96 ? 24.110 -2.611 -31.157 1.00 89.94 96 ALA A CA 1
ATOM 783 C C . ALA A 1 96 ? 24.780 -3.993 -31.143 1.00 89.94 96 ALA A C 1
ATOM 785 O O . ALA A 1 96 ? 24.261 -4.941 -31.740 1.00 89.94 96 ALA A O 1
ATOM 786 N N . PHE A 1 97 ? 25.905 -4.129 -30.432 1.00 91.31 97 PHE A N 1
ATOM 787 C CA . PHE A 1 97 ? 26.599 -5.406 -30.293 1.00 91.31 97 PHE A CA 1
ATOM 788 C C . PHE A 1 97 ? 25.745 -6.440 -29.551 1.00 91.31 97 PHE A C 1
ATOM 790 O O . PHE A 1 97 ? 25.565 -7.554 -30.042 1.00 91.31 97 PHE A O 1
ATOM 797 N N . ARG A 1 98 ? 25.130 -6.066 -28.420 1.00 90.00 98 ARG A N 1
ATOM 798 C CA . ARG A 1 98 ? 24.232 -6.968 -27.678 1.00 90.00 98 ARG A CA 1
ATOM 799 C C . ARG A 1 98 ? 23.004 -7.364 -28.490 1.00 90.00 98 ARG A C 1
ATOM 801 O O . ARG A 1 98 ? 22.589 -8.515 -28.411 1.00 90.00 98 ARG A O 1
ATOM 808 N N . LYS A 1 99 ? 22.429 -6.452 -29.281 1.00 89.81 99 LYS A N 1
ATOM 809 C CA . LYS A 1 99 ? 21.281 -6.767 -30.145 1.00 89.81 99 LYS A CA 1
ATOM 810 C C . LYS A 1 99 ? 21.652 -7.795 -31.218 1.00 89.81 99 LYS A C 1
ATOM 812 O O . LYS A 1 99 ? 20.899 -8.740 -31.431 1.00 89.81 99 LYS A O 1
ATOM 817 N N . LYS A 1 100 ? 22.832 -7.658 -31.837 1.00 92.31 100 LYS A N 1
ATOM 818 C CA . LYS A 1 100 ? 23.365 -8.655 -32.782 1.00 92.31 100 LYS A CA 1
ATOM 819 C C . LYS A 1 100 ? 23.619 -10.001 -32.104 1.00 92.31 100 LYS A C 1
ATOM 821 O O . LYS A 1 100 ? 23.198 -11.020 -32.634 1.00 92.31 100 LYS A O 1
ATOM 826 N N . ALA A 1 101 ? 24.239 -9.999 -30.924 1.00 92.00 101 ALA A N 1
ATOM 827 C CA . ALA A 1 101 ? 24.490 -11.222 -30.164 1.00 92.00 101 ALA A CA 1
ATOM 828 C C . ALA A 1 101 ? 23.186 -11.943 -29.782 1.00 92.00 101 ALA A C 1
ATOM 830 O O . ALA A 1 101 ? 23.084 -13.147 -29.980 1.00 92.00 101 ALA A O 1
ATOM 831 N N . ARG A 1 102 ? 22.162 -11.213 -29.309 1.00 90.06 102 ARG A N 1
ATOM 832 C CA . ARG A 1 102 ? 20.832 -11.786 -29.034 1.00 90.06 102 ARG A CA 1
ATOM 833 C C . ARG A 1 102 ? 20.216 -12.404 -30.282 1.00 90.06 102 ARG A C 1
ATOM 835 O O . ARG A 1 102 ? 19.732 -13.519 -30.196 1.00 90.06 102 ARG A O 1
ATOM 842 N N . LYS A 1 103 ? 20.283 -11.719 -31.429 1.00 91.25 103 LYS A N 1
ATOM 843 C CA . LYS A 1 103 ? 19.768 -12.256 -32.695 1.00 91.25 103 LYS A CA 1
ATOM 844 C C . LYS A 1 103 ? 20.456 -13.574 -33.067 1.00 91.25 103 LYS A C 1
ATOM 846 O O . LYS A 1 103 ? 19.762 -14.538 -33.344 1.00 91.25 103 LYS A O 1
ATOM 851 N N . LEU A 1 104 ? 21.791 -13.618 -33.012 1.00 93.12 104 LEU A N 1
ATOM 852 C CA . LEU A 1 104 ? 22.562 -14.830 -33.314 1.00 93.12 104 LEU A CA 1
ATOM 853 C C . LEU A 1 104 ? 22.222 -15.985 -32.363 1.00 93.12 104 LEU A C 1
ATOM 855 O O . LEU A 1 104 ? 22.123 -17.124 -32.800 1.00 93.12 104 LEU A O 1
ATOM 859 N N . LEU A 1 105 ? 22.032 -15.694 -31.074 1.00 92.94 105 LEU A N 1
ATOM 860 C CA . LEU A 1 105 ? 21.659 -16.706 -30.086 1.00 92.94 105 LEU A CA 1
ATOM 861 C C . LEU A 1 105 ? 20.224 -17.203 -30.282 1.00 92.94 105 LEU A C 1
ATOM 863 O O . LEU A 1 105 ? 20.000 -18.402 -30.204 1.00 92.94 105 LEU A O 1
ATOM 867 N N . CYS A 1 106 ? 19.263 -16.317 -30.552 1.00 91.12 106 CYS A N 1
ATOM 868 C CA . CYS A 1 106 ? 17.888 -16.721 -30.851 1.00 91.12 106 CYS A CA 1
ATOM 869 C C . CYS A 1 106 ? 17.816 -17.571 -32.124 1.00 91.12 106 CYS A C 1
ATOM 871 O O . CYS A 1 1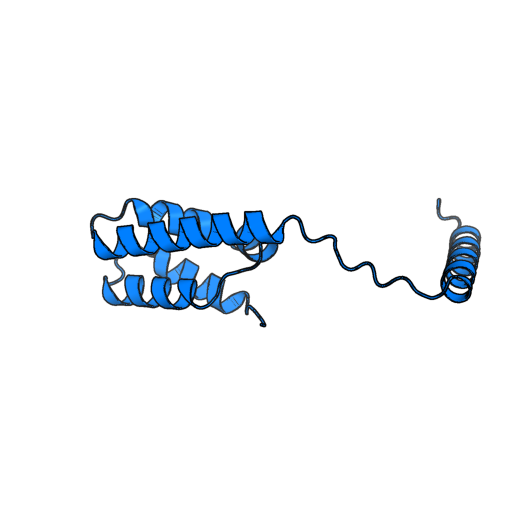06 ? 17.146 -18.594 -32.123 1.00 91.12 106 CYS A O 1
ATOM 873 N N . GLU A 1 107 ? 18.558 -17.190 -33.168 1.00 90.81 107 GLU A N 1
ATOM 874 C CA . GLU A 1 107 ? 18.645 -17.935 -34.428 1.00 90.81 107 GLU A CA 1
ATOM 875 C C . GLU A 1 107 ? 19.272 -19.322 -34.226 1.00 90.81 107 GLU A C 1
ATOM 877 O O . GLU A 1 107 ? 18.741 -20.311 -34.718 1.00 90.81 107 GLU A O 1
ATOM 882 N N . ALA A 1 108 ? 20.343 -19.421 -33.432 1.00 91.81 108 ALA A N 1
ATOM 883 C CA . ALA A 1 108 ? 20.981 -20.699 -33.111 1.00 91.81 108 ALA A CA 1
ATOM 884 C C . ALA A 1 108 ? 20.126 -21.615 -32.216 1.00 91.81 108 ALA A C 1
ATOM 886 O O . ALA A 1 108 ? 20.341 -22.824 -32.203 1.00 91.81 108 ALA A O 1
ATOM 887 N N . LEU A 1 109 ? 19.198 -21.045 -31.443 1.00 93.25 109 LEU A N 1
ATOM 888 C CA . LEU A 1 109 ? 18.301 -21.776 -30.546 1.00 93.25 109 LEU A CA 1
ATOM 889 C C . LEU A 1 109 ? 16.902 -21.995 -31.145 1.00 93.25 109 LEU A C 1
ATOM 891 O O . LEU A 1 109 ? 16.037 -22.508 -30.441 1.00 93.25 109 LEU A O 1
ATOM 895 N N . GLU A 1 110 ? 16.677 -21.590 -32.401 1.00 88.00 110 GLU A N 1
ATOM 896 C CA . GLU A 1 110 ? 15.375 -21.650 -33.088 1.00 88.00 110 GLU A CA 1
ATOM 897 C C . GLU A 1 110 ? 14.234 -20.985 -32.290 1.00 88.00 110 GLU A C 1
ATOM 899 O O . GLU A 1 110 ? 13.073 -21.385 -32.356 1.00 88.00 110 GLU A O 1
ATOM 904 N N . LEU A 1 111 ? 14.563 -19.949 -31.512 1.00 77.12 111 LEU A N 1
ATOM 905 C CA . LEU A 1 111 ? 13.596 -19.186 -30.730 1.00 77.12 111 LEU A CA 1
ATOM 906 C C . LEU A 1 111 ? 13.058 -18.025 -31.573 1.00 77.12 111 LEU A C 1
ATOM 908 O O . LEU A 1 111 ? 13.838 -17.262 -32.149 1.00 77.12 111 LEU A O 1
ATOM 912 N N . GLU A 1 112 ? 11.736 -17.842 -31.601 1.00 66.50 112 GLU A N 1
ATOM 913 C CA . GLU A 1 112 ? 11.143 -16.612 -32.136 1.00 66.50 112 GLU A CA 1
ATOM 914 C C . GLU A 1 112 ? 11.583 -15.405 -31.283 1.00 66.50 112 GLU A C 1
ATOM 916 O O . GLU A 1 112 ? 11.582 -15.463 -30.049 1.00 66.50 112 GLU A O 1
ATOM 921 N N . VAL A 1 113 ? 12.031 -14.339 -31.960 1.00 58.38 113 VAL A N 1
ATOM 922 C CA . VAL A 1 113 ? 12.618 -13.116 -31.370 1.00 58.38 113 VAL A CA 1
ATOM 923 C C . VAL A 1 113 ? 11.550 -12.119 -30.946 1.00 58.38 113 VAL A C 1
ATOM 925 O O . VAL A 1 113 ? 10.677 -11.818 -31.789 1.00 58.38 113 VAL A O 1
#

Radius of gyration: 21.93 Å; chains: 1; bounding box: 41×35×58 Å